Protein AF-A0A1S2LNM5-F1 (afdb_monomer_lite)

pLDDT: mean 90.3, std 11.22, range [49.22, 97.75]

Foldseek 3Di:
DVLVVLLVQLVVVLVVLLVVLQVVCVVVVPPDHSNVSSVVVVVVCCVVVVDPCVSNVSNVVVCVVCVVVVCVVVVVVCVVVVVCCVVCVVVVVCCVVVVVVVVCVVVVVVVVVVVVVVVVVVVVVVVVVD

InterPro domains:
  IPR005538 LrgA/CidA family [PF03788] (20-110)
  IPR005538 LrgA/CidA family [PTHR33931] (3-122)

Structure (mmCIF, N/CA/C/O backbone):
data_AF-A0A1S2LNM5-F1
#
_entry.id   AF-A0A1S2LNM5-F1
#
loop_
_atom_site.group_PDB
_atom_site.id
_atom_site.type_symbol
_atom_site.label_atom_id
_atom_site.label_alt_id
_atom_site.label_comp_id
_atom_site.label_asym_id
_atom_site.label_entity_id
_atom_site.label_seq_id
_atom_site.pdbx_PDB_ins_code
_atom_site.Cartn_x
_atom_site.Cartn_y
_atom_site.Cartn_z
_atom_site.occupancy
_atom_site.B_iso_or_equiv
_atom_site.auth_seq_id
_atom_site.auth_comp_id
_atom_site.auth_asym_id
_atom_site.auth_atom_id
_atom_site.pdbx_PDB_model_num
ATOM 1 N N . MET A 1 1 ? 6.327 -14.831 23.129 1.00 60.75 1 MET A N 1
ATOM 2 C CA . MET A 1 1 ? 5.232 -15.663 22.571 1.00 60.75 1 MET A CA 1
ATOM 3 C C . MET A 1 1 ? 3.897 -14.919 22.483 1.00 60.75 1 MET A C 1
ATOM 5 O O . MET A 1 1 ? 3.379 -14.820 21.383 1.00 60.75 1 MET A O 1
ATOM 9 N N . LYS A 1 2 ? 3.376 -14.312 23.567 1.00 73.56 2 LYS A N 1
ATOM 10 C CA . LYS A 1 2 ? 2.084 -13.580 23.539 1.00 73.56 2 LYS A CA 1
ATOM 11 C C . LYS A 1 2 ? 2.003 -12.455 22.486 1.00 73.56 2 LYS A C 1
ATOM 13 O O . LYS A 1 2 ? 1.006 -12.360 21.787 1.00 73.56 2 LYS A O 1
ATOM 18 N N . LYS A 1 3 ? 3.071 -11.660 22.316 1.00 80.44 3 LYS A N 1
ATOM 19 C CA . LYS A 1 3 ? 3.127 -10.590 21.296 1.00 80.44 3 LYS A CA 1
ATOM 20 C C . LYS A 1 3 ? 3.077 -11.111 19.854 1.00 80.44 3 LYS A C 1
ATOM 22 O O . LYS A 1 3 ? 2.384 -10.531 19.034 1.00 80.44 3 LYS A O 1
ATOM 27 N N . ILE A 1 4 ? 3.753 -12.227 19.566 1.00 88.12 4 ILE A N 1
ATOM 28 C CA . ILE A 1 4 ? 3.715 -12.866 18.239 1.00 88.12 4 ILE A CA 1
ATOM 29 C C . ILE A 1 4 ? 2.286 -13.305 17.896 1.00 88.12 4 ILE A C 1
ATOM 31 O O . ILE A 1 4 ? 1.828 -13.056 16.788 1.00 88.12 4 ILE A O 1
ATOM 35 N N . GLY A 1 5 ? 1.565 -13.902 18.854 1.00 90.50 5 GLY A N 1
ATOM 36 C CA . GLY A 1 5 ? 0.181 -14.333 18.637 1.00 90.50 5 GLY A CA 1
ATOM 37 C C . GLY A 1 5 ? -0.759 -13.171 18.312 1.00 90.50 5 GLY A C 1
ATOM 38 O O . GLY A 1 5 ? -1.606 -13.295 17.434 1.00 90.50 5 GLY A O 1
ATOM 39 N N . ILE A 1 6 ? -0.558 -12.019 18.959 1.00 90.56 6 ILE A N 1
ATOM 40 C CA . ILE A 1 6 ? -1.310 -10.798 18.650 1.00 90.56 6 ILE A CA 1
ATOM 41 C C . ILE A 1 6 ? -1.003 -10.340 17.223 1.00 90.56 6 ILE A C 1
ATOM 43 O O . ILE A 1 6 ? -1.933 -10.150 16.455 1.00 90.56 6 ILE A O 1
ATOM 47 N N . ILE A 1 7 ? 0.272 -10.232 16.833 1.00 92.81 7 ILE A N 1
ATOM 48 C CA . ILE A 1 7 ? 0.653 -9.806 15.474 1.00 92.81 7 ILE A CA 1
ATOM 49 C C . ILE A 1 7 ? 0.037 -10.721 14.409 1.00 92.81 7 ILE A C 1
ATOM 51 O O . ILE A 1 7 ? -0.512 -10.223 13.433 1.00 92.81 7 ILE A O 1
ATOM 55 N N . ILE A 1 8 ? 0.061 -12.042 14.608 1.00 94.88 8 ILE A N 1
ATOM 56 C CA . ILE A 1 8 ? -0.562 -12.999 13.679 1.00 94.88 8 ILE A CA 1
ATOM 57 C C . ILE A 1 8 ? -2.070 -12.746 13.558 1.00 94.88 8 ILE A C 1
ATOM 59 O O . ILE A 1 8 ? -2.595 -12.730 12.448 1.00 94.88 8 ILE A O 1
ATOM 63 N N . LEU A 1 9 ? -2.759 -12.495 14.675 1.00 95.06 9 LEU A N 1
ATOM 64 C CA . LEU A 1 9 ? -4.187 -12.170 14.666 1.00 95.06 9 LEU A CA 1
ATOM 65 C C . LEU A 1 9 ? -4.467 -10.863 13.908 1.00 95.06 9 LEU A C 1
ATOM 67 O O . LEU A 1 9 ? -5.393 -10.806 13.105 1.00 95.06 9 LEU A O 1
ATOM 71 N N . GLN A 1 10 ? -3.652 -9.830 14.131 1.00 95.50 10 GLN A N 1
ATOM 72 C CA . GLN A 1 10 ? -3.784 -8.548 13.436 1.00 95.50 10 GLN A CA 1
ATOM 73 C C . GLN A 1 10 ? -3.513 -8.684 11.927 1.00 95.50 10 GLN A C 1
ATOM 75 O O . GLN A 1 10 ? -4.235 -8.104 11.120 1.00 95.50 10 GLN A O 1
ATOM 80 N N . ILE A 1 11 ? -2.523 -9.491 11.525 1.00 95.81 11 ILE A N 1
ATOM 81 C CA . ILE A 1 11 ? -2.278 -9.824 10.111 1.00 95.81 11 ILE A CA 1
ATOM 82 C C . ILE A 1 11 ? -3.487 -10.553 9.520 1.00 95.81 11 ILE A C 1
ATOM 84 O O . ILE A 1 11 ? -3.922 -10.211 8.424 1.00 95.81 11 ILE A O 1
ATOM 88 N N . GLY A 1 12 ? -4.056 -11.517 10.248 1.00 96.38 12 GLY A N 1
ATOM 89 C CA . GLY A 1 12 ? -5.271 -12.219 9.835 1.00 96.38 12 GLY A CA 1
ATOM 90 C C . GLY A 1 12 ? -6.455 -11.272 9.630 1.00 96.38 12 GLY A C 1
ATOM 91 O O . GLY A 1 12 ? -7.172 -11.397 8.643 1.00 96.38 12 GLY A O 1
ATOM 92 N N . LEU A 1 13 ? -6.616 -10.274 10.504 1.00 95.38 13 LEU A N 1
ATOM 93 C CA . LEU A 1 13 ? -7.626 -9.226 10.348 1.00 95.38 13 LEU A CA 1
ATOM 94 C C . LEU A 1 13 ? -7.389 -8.386 9.082 1.00 95.38 13 LEU A C 1
ATOM 96 O O . LEU A 1 13 ? -8.326 -8.154 8.320 1.00 95.38 13 LEU A O 1
ATOM 100 N N . LEU A 1 14 ? -6.150 -7.946 8.839 1.00 95.88 14 LEU A N 1
ATOM 101 C CA . LEU A 1 14 ? -5.799 -7.173 7.641 1.00 95.88 14 LEU A CA 1
ATOM 102 C C . LEU A 1 14 ? -6.022 -7.976 6.354 1.00 95.88 14 LEU A C 1
ATOM 104 O O . LEU A 1 14 ? -6.548 -7.433 5.383 1.00 95.88 14 LEU A O 1
ATOM 108 N N . TRP A 1 15 ? -5.666 -9.263 6.354 1.00 96.31 15 TRP A N 1
ATOM 109 C CA . TRP A 1 15 ? -5.946 -10.164 5.236 1.00 96.31 15 TRP A CA 1
ATOM 110 C C . TRP A 1 15 ? -7.452 -10.296 5.027 1.00 96.31 15 TRP A C 1
ATOM 112 O O . TRP A 1 15 ? -7.931 -10.051 3.927 1.00 96.31 15 TRP A O 1
ATOM 122 N N . PHE A 1 16 ? -8.220 -10.594 6.073 1.00 96.69 16 PHE A N 1
ATOM 123 C CA . PHE A 1 16 ? -9.671 -10.733 5.964 1.00 96.69 16 PHE A CA 1
ATOM 124 C C . PHE A 1 16 ? -10.335 -9.502 5.327 1.00 96.69 16 PHE A C 1
ATOM 126 O O . PHE A 1 16 ? -11.171 -9.640 4.439 1.00 96.69 16 PHE A O 1
ATOM 133 N N . LEU A 1 17 ? -9.925 -8.293 5.722 1.00 96.31 17 LEU A N 1
ATOM 134 C CA . LEU A 1 17 ? -10.430 -7.056 5.119 1.00 96.31 17 LEU A CA 1
ATOM 135 C C . LEU A 1 17 ? -10.004 -6.887 3.655 1.00 96.31 17 LEU A C 1
ATOM 137 O O . LEU A 1 17 ? -10.763 -6.338 2.857 1.00 96.31 17 LEU A O 1
ATOM 141 N N . ASN A 1 18 ? -8.807 -7.353 3.292 1.00 96.81 18 ASN A N 1
ATOM 142 C CA . ASN A 1 18 ? -8.348 -7.364 1.907 1.00 96.81 18 ASN A CA 1
ATOM 143 C C . ASN A 1 18 ? -9.205 -8.299 1.041 1.00 96.81 18 ASN A C 1
ATOM 145 O O . ASN A 1 18 ? -9.706 -7.868 0.005 1.00 96.81 18 ASN A O 1
ATOM 149 N N . GLU A 1 19 ? -9.433 -9.527 1.510 1.00 97.31 19 GLU A N 1
ATOM 150 C CA . GLU A 1 19 ? -10.250 -10.532 0.823 1.00 97.31 19 GLU A CA 1
ATOM 151 C C . GLU A 1 19 ? -11.701 -10.062 0.674 1.00 97.31 19 GLU A C 1
ATOM 153 O O . GLU A 1 19 ? -12.288 -10.153 -0.401 1.00 97.31 19 GLU A O 1
ATOM 158 N N . LEU A 1 20 ? -12.259 -9.461 1.730 1.00 96.69 20 LEU A N 1
ATOM 159 C CA . LEU A 1 20 ? -13.585 -8.852 1.691 1.00 96.69 20 LEU A CA 1
ATOM 160 C C . LEU A 1 20 ? -13.665 -7.738 0.636 1.00 96.69 20 LEU A C 1
ATOM 162 O O . LEU A 1 20 ? -14.665 -7.629 -0.070 1.00 96.69 20 LEU A O 1
ATOM 166 N N . GLY A 1 21 ? -12.611 -6.929 0.498 1.00 96.50 21 GLY A N 1
ATOM 167 C CA . GLY A 1 21 ? -12.508 -5.916 -0.550 1.00 96.50 21 GLY A CA 1
ATOM 168 C C . GLY A 1 21 ? -12.541 -6.518 -1.957 1.00 96.50 21 GLY A C 1
ATOM 169 O O . GLY A 1 21 ? -13.274 -6.020 -2.809 1.00 96.50 21 GLY A O 1
ATOM 170 N N . PHE A 1 22 ? -11.808 -7.608 -2.199 1.00 96.62 22 PHE A N 1
ATOM 171 C CA . PHE A 1 22 ? -11.861 -8.335 -3.472 1.00 96.62 22 PHE A CA 1
ATOM 172 C C . PHE A 1 22 ? -13.245 -8.919 -3.746 1.00 96.62 22 PHE A C 1
ATOM 174 O O . PHE A 1 22 ? -13.809 -8.652 -4.806 1.00 96.62 22 PHE A O 1
ATOM 181 N N . PHE A 1 23 ? -13.822 -9.620 -2.769 1.00 96.62 23 PHE A N 1
ATOM 182 C CA . PHE A 1 23 ? -15.153 -10.210 -2.880 1.00 96.62 23 PHE A CA 1
ATOM 183 C C . PHE A 1 23 ? -16.221 -9.165 -3.226 1.00 96.62 23 PHE A C 1
ATOM 185 O O . PHE A 1 23 ? -17.061 -9.387 -4.094 1.00 96.62 23 PHE A O 1
ATOM 192 N N . LEU A 1 24 ? -16.181 -7.996 -2.582 1.00 96.19 24 LEU A N 1
ATOM 193 C CA . LEU A 1 24 ? -17.131 -6.918 -2.852 1.00 96.19 24 LEU A CA 1
ATOM 194 C C . LEU A 1 24 ? -16.905 -6.271 -4.222 1.00 96.19 24 LEU A C 1
ATOM 196 O O . LEU A 1 24 ? -17.875 -5.984 -4.918 1.00 96.19 24 LEU A O 1
ATOM 200 N N . VAL A 1 25 ? -15.654 -6.049 -4.635 1.00 96.81 25 VAL A N 1
ATOM 201 C CA . VAL A 1 25 ? -15.363 -5.534 -5.983 1.00 96.81 25 VAL A CA 1
ATOM 202 C C . VAL A 1 25 ? -15.884 -6.488 -7.054 1.00 96.81 25 VAL A C 1
ATOM 204 O O . VAL A 1 25 ? -16.492 -6.024 -8.017 1.00 96.81 25 VAL A O 1
ATOM 207 N N . GLU A 1 26 ? -15.687 -7.793 -6.875 1.00 95.00 26 GLU A N 1
ATOM 208 C CA . GLU A 1 26 ? -16.164 -8.817 -7.803 1.00 95.00 26 GLU A CA 1
ATOM 209 C C . GLU A 1 26 ? -17.696 -8.899 -7.811 1.00 95.00 26 GLU A C 1
ATOM 211 O O . GLU A 1 26 ? -18.310 -8.851 -8.874 1.00 95.00 26 GLU A O 1
ATOM 216 N N . ALA A 1 27 ? -18.337 -8.910 -6.638 1.00 95.81 27 ALA A N 1
ATOM 217 C CA . ALA A 1 27 ? -19.794 -8.961 -6.526 1.00 95.81 27 ALA A CA 1
ATOM 218 C C . ALA A 1 27 ? -20.483 -7.732 -7.151 1.00 95.81 27 ALA A C 1
ATOM 220 O O . ALA A 1 27 ? -21.478 -7.865 -7.866 1.00 95.81 27 ALA A O 1
ATOM 221 N N . PHE A 1 28 ? -19.951 -6.530 -6.912 1.00 94.44 28 PHE A N 1
ATOM 222 C CA . PHE A 1 28 ? -20.526 -5.269 -7.396 1.00 94.44 28 PHE A CA 1
ATOM 223 C C . PHE A 1 28 ? -19.942 -4.787 -8.734 1.00 94.44 28 PHE A C 1
ATOM 225 O O . PHE A 1 28 ? -20.356 -3.737 -9.223 1.00 94.44 28 PHE A O 1
ATOM 232 N N . HIS A 1 29 ? -19.015 -5.540 -9.339 1.00 92.12 29 HIS A N 1
ATOM 233 C CA . HIS A 1 29 ? -18.352 -5.211 -10.608 1.00 92.12 29 HIS A CA 1
ATOM 234 C C . HIS A 1 29 ? -17.735 -3.800 -10.621 1.00 92.12 29 HIS A C 1
ATOM 236 O O . HIS A 1 29 ? -17.880 -3.033 -11.576 1.00 92.12 29 HIS A O 1
ATOM 242 N N . LEU A 1 30 ? -17.065 -3.428 -9.529 1.00 92.38 30 LEU A N 1
ATOM 243 C CA . LEU A 1 30 ? -16.523 -2.080 -9.368 1.00 92.38 30 LEU A CA 1
ATOM 244 C C . LEU A 1 30 ? -15.227 -1.894 -10.183 1.00 92.38 30 LEU A C 1
ATOM 246 O O . LEU A 1 30 ? -14.356 -2.761 -10.150 1.00 92.38 30 LEU A O 1
ATOM 250 N N . PRO A 1 31 ? -15.024 -0.741 -10.853 1.00 91.81 31 PRO A N 1
ATOM 251 C CA . PRO A 1 31 ? -13.821 -0.455 -11.640 1.00 91.81 31 PRO A CA 1
ATOM 252 C C . PRO A 1 31 ? -12.648 0.009 -10.756 1.00 91.81 31 PRO A C 1
ATOM 254 O O . PRO A 1 31 ? -11.966 0.986 -11.063 1.00 91.81 31 PRO A O 1
ATOM 257 N N . ILE A 1 32 ? -12.431 -0.659 -9.622 1.00 93.19 32 ILE A N 1
ATOM 258 C CA . ILE A 1 32 ? -11.324 -0.393 -8.699 1.00 93.19 32 ILE A CA 1
ATOM 259 C C . ILE A 1 32 ? -10.693 -1.710 -8.245 1.00 93.19 32 ILE A C 1
ATOM 261 O O . ILE A 1 32 ? -11.390 -2.713 -8.130 1.00 93.19 32 ILE A O 1
ATOM 265 N N . PRO A 1 33 ? -9.390 -1.734 -7.940 1.00 93.38 33 PRO A N 1
ATOM 266 C CA . PRO A 1 33 ? -8.765 -2.918 -7.365 1.00 93.38 33 PRO A CA 1
ATOM 267 C C . PRO A 1 33 ? -9.349 -3.268 -5.982 1.00 93.38 33 PRO A C 1
ATOM 269 O O . PRO A 1 33 ? -9.560 -2.384 -5.148 1.00 93.38 33 PRO A O 1
ATOM 272 N N . GLY A 1 34 ? -9.548 -4.561 -5.705 1.00 94.44 34 GLY A N 1
ATOM 273 C CA . GLY A 1 34 ? -10.106 -5.054 -4.434 1.00 94.44 34 GLY A CA 1
ATOM 274 C C . GLY A 1 34 ? -9.332 -4.607 -3.192 1.00 94.44 34 GLY A C 1
ATOM 275 O O . GLY A 1 34 ? -9.926 -4.237 -2.179 1.00 94.44 34 GLY A O 1
ATOM 276 N N . ASN A 1 35 ? -8.000 -4.534 -3.284 1.00 95.44 35 ASN A N 1
ATOM 277 C CA . ASN A 1 35 ? -7.153 -4.053 -2.190 1.00 95.44 35 ASN A CA 1
ATOM 278 C C . ASN A 1 35 ? -7.424 -2.584 -1.812 1.00 95.44 35 ASN A C 1
ATOM 280 O O . ASN A 1 35 ? -7.332 -2.237 -0.635 1.00 95.44 35 ASN A O 1
ATOM 284 N N . VAL A 1 36 ? -7.785 -1.730 -2.777 1.00 96.00 36 VAL A N 1
ATOM 285 C CA . VAL A 1 36 ? -8.167 -0.335 -2.521 1.00 96.00 36 VAL A CA 1
ATOM 286 C C . VAL A 1 36 ? -9.480 -0.292 -1.751 1.00 96.00 36 VAL A C 1
ATOM 288 O O . VAL A 1 36 ? -9.578 0.437 -0.765 1.00 96.00 36 VAL A O 1
ATOM 291 N N . LEU A 1 37 ? -10.458 -1.120 -2.130 1.00 96.50 37 LEU A N 1
ATOM 292 C CA . LEU A 1 37 ? -11.714 -1.209 -1.390 1.00 96.50 37 LEU A CA 1
ATOM 293 C C . LEU A 1 37 ? -11.491 -1.722 0.041 1.00 96.50 37 LEU A C 1
ATOM 295 O O . LEU A 1 37 ? -12.038 -1.146 0.977 1.00 96.50 37 LEU A O 1
ATOM 299 N N . GLY A 1 38 ? -10.625 -2.721 0.237 1.00 96.38 38 GLY A N 1
ATOM 300 C CA . GLY A 1 38 ? -10.230 -3.193 1.570 1.00 96.38 38 GLY A CA 1
ATOM 301 C C . GLY A 1 38 ? -9.625 -2.086 2.449 1.00 96.38 38 GLY A C 1
ATOM 302 O O . GLY A 1 38 ? -9.968 -1.974 3.627 1.00 96.38 38 GLY A O 1
ATOM 303 N N . MET A 1 39 ? -8.789 -1.210 1.874 1.00 95.94 39 MET A N 1
ATOM 304 C CA . MET A 1 39 ? -8.254 -0.034 2.578 1.00 95.94 39 MET A CA 1
ATOM 305 C C . MET A 1 39 ? -9.353 0.962 2.968 1.00 95.94 39 MET A C 1
ATOM 307 O O . MET A 1 39 ? -9.352 1.460 4.094 1.00 95.94 39 MET A O 1
ATOM 311 N N . VAL A 1 40 ? -10.312 1.225 2.075 1.00 96.38 40 VAL A N 1
ATOM 312 C CA . VAL A 1 40 ? -11.463 2.100 2.363 1.00 96.38 40 VAL A CA 1
ATOM 313 C C . VAL A 1 40 ? -12.336 1.510 3.474 1.00 96.38 40 VAL A C 1
ATOM 315 O O . VAL A 1 40 ? -12.733 2.236 4.383 1.00 96.38 40 VAL A O 1
ATOM 318 N N . ILE A 1 41 ? -12.589 0.198 3.455 1.00 95.81 41 ILE A N 1
ATOM 319 C CA . ILE A 1 41 ? -13.350 -0.494 4.505 1.00 95.81 41 ILE A CA 1
ATOM 320 C C . ILE A 1 41 ? -12.641 -0.355 5.853 1.00 95.81 41 ILE A C 1
ATOM 322 O O . ILE A 1 41 ? -13.265 0.070 6.824 1.00 95.81 41 ILE A O 1
ATOM 326 N N . LEU A 1 42 ? -11.339 -0.655 5.919 1.00 96.31 42 LEU A N 1
ATOM 327 C CA . LEU A 1 42 ? -10.561 -0.485 7.148 1.00 96.31 42 LEU A CA 1
ATOM 328 C C . LEU A 1 42 ? -10.614 0.966 7.645 1.00 96.31 42 LEU A C 1
ATOM 330 O O . LEU A 1 42 ? -10.805 1.200 8.836 1.00 96.31 42 LEU A O 1
ATOM 334 N N . PHE A 1 43 ? -10.492 1.939 6.742 1.00 96.38 43 PHE A N 1
ATOM 335 C CA . PHE A 1 43 ? -10.585 3.356 7.082 1.00 96.38 43 PHE A CA 1
ATOM 336 C C . PHE A 1 43 ? -11.947 3.719 7.694 1.00 96.38 43 PHE A C 1
ATOM 338 O O . PHE A 1 43 ? -11.999 4.366 8.738 1.00 96.38 43 PHE A O 1
ATOM 345 N N . VAL A 1 44 ? -13.054 3.250 7.110 1.00 96.88 44 VAL A N 1
ATOM 346 C CA . VAL A 1 44 ? -14.405 3.457 7.660 1.00 96.88 44 VAL A CA 1
ATOM 347 C C . VAL A 1 44 ? -14.570 2.765 9.020 1.00 96.88 44 VAL A C 1
ATOM 349 O O . VAL A 1 44 ? -15.155 3.342 9.938 1.00 96.88 44 VAL A O 1
ATOM 352 N N . LEU A 1 45 ? -14.022 1.561 9.195 1.00 95.50 45 LEU A N 1
ATOM 353 C CA . LEU A 1 45 ? -14.053 0.836 10.472 1.00 95.50 45 LEU A CA 1
ATOM 354 C C . LEU A 1 45 ? -13.258 1.543 11.580 1.00 95.50 45 LEU A C 1
ATOM 356 O O . LEU A 1 45 ? -13.682 1.535 12.736 1.00 95.50 45 LEU A O 1
ATOM 360 N N . LEU A 1 46 ? -12.137 2.182 11.232 1.00 95.25 46 LEU A N 1
ATOM 361 C CA . LEU A 1 46 ? -11.368 3.025 12.151 1.00 95.25 46 LEU A CA 1
ATOM 362 C C . LEU A 1 46 ? -12.140 4.303 12.508 1.00 95.25 46 LEU A C 1
ATOM 364 O O . LEU A 1 46 ? -12.211 4.668 13.679 1.00 95.25 46 LEU A O 1
ATOM 368 N N . MET A 1 47 ? -12.762 4.955 11.520 1.00 95.38 47 MET A N 1
ATOM 369 C CA . MET A 1 47 ? -13.562 6.172 11.721 1.00 95.38 47 MET A CA 1
ATOM 370 C C . MET A 1 47 ? -14.794 5.934 12.601 1.00 95.38 47 MET A C 1
ATOM 372 O O . MET A 1 47 ? -15.146 6.781 13.417 1.00 95.38 47 MET A O 1
ATOM 376 N N . THR A 1 48 ? -15.447 4.782 12.448 1.00 95.12 48 THR A N 1
ATOM 377 C CA . THR A 1 48 ? -16.614 4.386 13.255 1.00 95.12 48 THR A CA 1
ATOM 378 C C . THR A 1 48 ? -16.236 3.859 14.642 1.00 95.12 48 THR A C 1
ATOM 380 O O . THR A 1 48 ? -17.115 3.659 15.475 1.00 95.12 48 THR A O 1
ATOM 383 N N . GLY A 1 49 ? -14.945 3.634 14.910 1.00 90.12 49 GLY A N 1
ATOM 384 C CA . GLY A 1 49 ? -14.447 3.111 16.183 1.00 90.12 49 GLY A CA 1
ATOM 385 C C . GLY A 1 49 ? -14.712 1.618 16.411 1.00 90.12 49 GLY A C 1
ATOM 386 O O . GLY A 1 49 ? -14.383 1.111 17.482 1.00 90.12 49 GLY A O 1
ATOM 387 N N . VAL A 1 50 ? -15.268 0.905 15.420 1.00 91.69 50 VAL A N 1
ATOM 388 C CA . VAL A 1 50 ? -15.483 -0.554 15.473 1.00 91.69 50 VAL A CA 1
ATOM 389 C C . VAL A 1 50 ? -14.146 -1.284 15.575 1.00 91.69 50 VAL A C 1
ATOM 391 O O . VAL A 1 50 ? -14.006 -2.241 16.334 1.00 91.69 50 VAL A O 1
ATOM 394 N N . VAL A 1 51 ? -13.147 -0.804 14.832 1.00 89.56 51 VAL A N 1
ATOM 395 C CA . VAL A 1 51 ? -11.765 -1.275 14.921 1.00 89.56 51 VAL A CA 1
ATOM 396 C C . VAL A 1 51 ? -10.942 -0.188 15.598 1.00 89.56 51 VAL A C 1
ATOM 398 O O . VAL A 1 51 ? -10.907 0.952 15.145 1.00 89.56 51 VAL A O 1
ATOM 401 N N . SER A 1 52 ? -10.257 -0.527 16.690 1.00 90.56 52 SER A N 1
ATOM 402 C CA . SER A 1 52 ? -9.305 0.391 17.320 1.00 90.56 52 SER A CA 1
ATOM 403 C C . SER A 1 52 ? -7.968 0.345 16.585 1.00 90.56 52 SER A C 1
ATOM 405 O O . SER A 1 52 ? -7.509 -0.732 16.215 1.00 90.56 52 SER A O 1
ATOM 407 N N . LEU A 1 53 ? -7.286 1.486 16.452 1.00 90.75 53 LEU A N 1
ATOM 408 C CA . LEU A 1 53 ? -5.956 1.566 15.831 1.00 90.75 53 LEU A CA 1
ATOM 409 C C . LEU A 1 53 ? -4.968 0.534 16.411 1.00 90.75 53 LEU A C 1
ATOM 411 O O . LEU A 1 53 ? -4.247 -0.130 15.668 1.00 90.75 53 LEU A O 1
ATOM 415 N N . LYS A 1 54 ? -5.032 0.297 17.727 1.00 90.06 54 LYS A N 1
ATOM 416 C CA . LYS A 1 54 ? -4.192 -0.684 18.438 1.00 90.06 54 LYS A CA 1
ATOM 417 C C . LYS A 1 54 ? -4.331 -2.122 17.913 1.00 90.06 54 LYS A C 1
ATOM 419 O O . LYS A 1 54 ? -3.458 -2.948 18.166 1.00 90.06 54 LYS A O 1
ATOM 424 N N . TRP A 1 55 ? -5.433 -2.442 17.228 1.00 91.31 55 TRP A N 1
ATOM 425 C CA . TRP A 1 55 ? -5.722 -3.772 16.680 1.00 91.31 55 TRP A CA 1
ATOM 426 C C . TRP A 1 55 ? -5.047 -4.032 15.336 1.00 91.31 55 TRP A C 1
ATOM 428 O O . TRP A 1 55 ? -5.083 -5.160 14.864 1.00 91.31 55 TRP A O 1
ATOM 438 N N . VAL A 1 56 ? -4.452 -3.022 14.710 1.00 93.75 56 VAL A N 1
ATOM 439 C CA . VAL A 1 56 ? -3.769 -3.176 13.416 1.00 93.75 56 VAL A CA 1
ATOM 440 C C . VAL A 1 56 ? -2.351 -2.616 13.428 1.00 93.75 56 VAL A C 1
ATOM 442 O O . VAL A 1 56 ?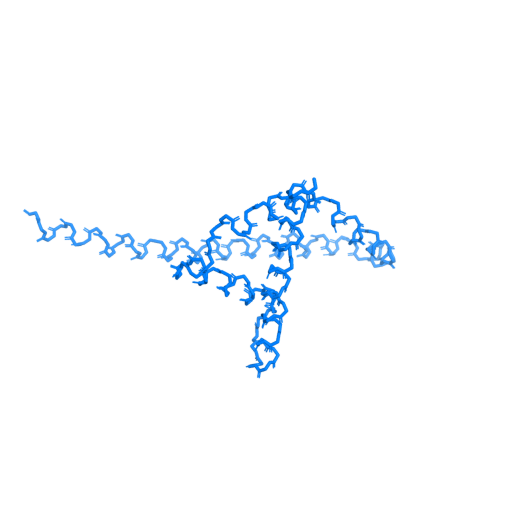 -1.529 -3.044 12.624 1.00 93.75 56 VAL A O 1
ATOM 445 N N . GLU A 1 57 ? -2.054 -1.705 14.358 1.00 93.81 57 GLU A N 1
ATOM 446 C CA . GLU A 1 57 ? -0.810 -0.936 14.425 1.00 93.81 57 GLU A CA 1
ATOM 447 C C . GLU A 1 57 ? 0.460 -1.792 14.531 1.00 93.81 57 GLU A C 1
ATOM 449 O O . GLU A 1 57 ? 1.449 -1.505 13.855 1.00 93.81 57 GLU A O 1
ATOM 454 N N . GLU A 1 58 ? 0.455 -2.851 15.343 1.00 93.38 58 GLU A N 1
ATOM 455 C CA . GLU A 1 58 ? 1.641 -3.696 15.549 1.00 93.38 58 GLU A CA 1
ATOM 456 C C . GLU A 1 58 ? 1.951 -4.516 14.289 1.00 93.38 58 GLU A C 1
ATOM 458 O O . GLU A 1 58 ? 3.098 -4.561 13.837 1.00 93.38 58 GLU A O 1
ATOM 463 N N . ALA A 1 59 ? 0.929 -5.117 13.670 1.00 93.62 59 ALA A N 1
ATOM 464 C CA . ALA A 1 59 ? 1.093 -5.839 12.412 1.00 93.62 59 ALA A CA 1
ATOM 465 C C . ALA A 1 59 ? 1.469 -4.915 11.257 1.00 93.62 59 ALA A C 1
ATOM 467 O O . ALA A 1 59 ? 2.422 -5.214 10.540 1.00 93.62 59 ALA A O 1
ATOM 468 N N . SER A 1 60 ? 0.773 -3.788 11.081 1.00 94.00 60 SER A N 1
ATOM 469 C CA . SER A 1 60 ? 1.083 -2.850 10.001 1.00 94.00 60 SER A CA 1
ATOM 470 C C . SER A 1 60 ? 2.505 -2.311 10.138 1.00 94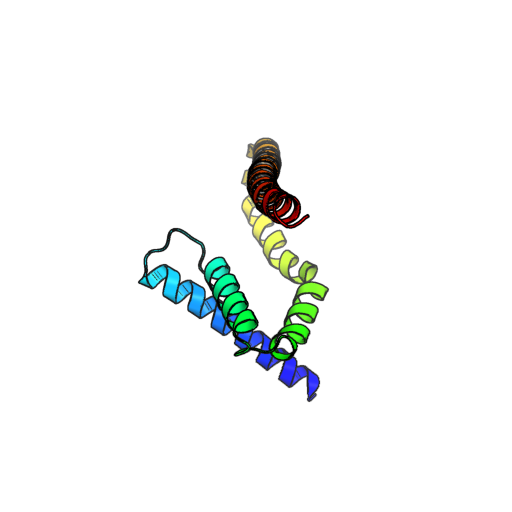.00 60 SER A C 1
ATOM 472 O O . SER A 1 60 ? 3.250 -2.308 9.161 1.00 94.00 60 SER A O 1
ATOM 474 N N . SER A 1 61 ? 2.926 -1.939 11.351 1.00 94.69 61 SER A N 1
ATOM 475 C CA . SER A 1 61 ? 4.289 -1.460 11.610 1.00 94.69 61 SER A CA 1
ATOM 476 C C . SER A 1 61 ? 5.331 -2.544 11.353 1.00 94.69 61 SER A C 1
ATOM 478 O O . SER A 1 61 ? 6.377 -2.269 10.764 1.00 94.69 61 SER A O 1
ATOM 480 N N . PHE A 1 62 ? 5.048 -3.791 11.740 1.00 94.06 62 PHE A N 1
ATOM 481 C CA . PHE A 1 62 ? 5.925 -4.924 11.456 1.00 94.06 62 PHE A CA 1
ATOM 482 C C . PHE A 1 62 ? 6.071 -5.180 9.948 1.00 94.06 62 PHE A C 1
ATOM 484 O O . PHE A 1 62 ? 7.201 -5.328 9.474 1.00 94.06 62 PHE A O 1
ATOM 491 N N . LEU A 1 63 ? 4.964 -5.190 9.195 1.00 94.19 63 LEU A N 1
ATOM 492 C CA . LEU A 1 63 ? 4.966 -5.390 7.741 1.00 94.19 63 LEU A CA 1
ATOM 493 C C . LEU A 1 63 ? 5.706 -4.255 7.029 1.00 94.19 63 LEU A C 1
ATOM 495 O O . LEU A 1 63 ? 6.573 -4.524 6.203 1.00 94.19 63 LEU A O 1
ATOM 499 N N . ILE A 1 64 ? 5.416 -3.000 7.386 1.00 95.44 64 ILE A N 1
ATOM 500 C CA . ILE A 1 64 ? 6.059 -1.817 6.798 1.00 95.44 64 ILE A CA 1
ATOM 501 C C . ILE A 1 64 ? 7.563 -1.820 7.087 1.00 95.44 64 ILE A C 1
ATOM 503 O O . ILE A 1 64 ? 8.364 -1.574 6.187 1.00 95.44 64 ILE A O 1
ATOM 507 N N . LYS A 1 65 ? 7.975 -2.167 8.313 1.00 95.69 65 LYS A N 1
ATOM 508 C CA . LYS A 1 65 ? 9.397 -2.271 8.680 1.00 95.69 65 LYS A CA 1
ATOM 509 C C . LYS A 1 65 ? 10.156 -3.275 7.809 1.00 95.69 65 LYS A C 1
ATOM 511 O O . LYS A 1 65 ? 11.335 -3.068 7.534 1.00 95.69 65 LYS A O 1
ATOM 516 N N . HIS A 1 66 ? 9.492 -4.343 7.373 1.00 94.94 66 HIS A N 1
ATOM 517 C CA . HIS A 1 66 ? 10.077 -5.377 6.519 1.00 94.94 66 HIS A CA 1
ATOM 518 C C . HIS A 1 66 ? 9.588 -5.282 5.068 1.00 94.94 66 HIS A C 1
ATOM 520 O O . HIS A 1 66 ? 9.736 -6.242 4.318 1.00 94.94 66 HIS A O 1
ATOM 526 N N . LEU A 1 67 ? 9.053 -4.132 4.634 1.00 95.75 67 LEU A N 1
ATOM 527 C CA . LEU A 1 67 ? 8.475 -3.968 3.296 1.00 95.75 67 LEU A CA 1
ATOM 528 C C . LEU A 1 67 ? 9.470 -4.345 2.188 1.00 95.75 67 LEU A C 1
ATOM 530 O O . LEU A 1 67 ? 9.112 -5.020 1.227 1.00 95.75 67 LEU A O 1
ATOM 534 N N . ALA A 1 68 ? 10.743 -3.980 2.375 1.00 95.62 68 ALA A N 1
ATOM 535 C CA . ALA A 1 68 ? 11.836 -4.311 1.464 1.00 95.62 68 ALA A CA 1
ATOM 536 C C . ALA A 1 68 ? 11.965 -5.819 1.187 1.00 95.62 68 ALA A C 1
ATOM 538 O O . ALA A 1 68 ? 12.241 -6.213 0.057 1.00 95.62 68 ALA A O 1
ATOM 539 N N . PHE A 1 69 ? 11.713 -6.665 2.190 1.00 95.88 69 PHE A N 1
ATOM 540 C CA . PHE A 1 69 ? 11.752 -8.118 2.034 1.00 95.88 69 PHE A CA 1
ATOM 541 C C . PHE A 1 69 ? 10.670 -8.614 1.064 1.00 95.88 69 PHE A C 1
ATOM 543 O O . PHE A 1 69 ? 10.941 -9.476 0.233 1.00 95.88 69 PHE A O 1
ATOM 550 N N . PHE A 1 70 ? 9.474 -8.019 1.093 1.00 92.88 70 PHE A N 1
ATOM 551 C CA . PHE A 1 70 ? 8.380 -8.373 0.181 1.00 92.88 70 PHE A CA 1
ATOM 552 C C . PHE A 1 70 ? 8.622 -7.924 -1.268 1.00 92.88 70 PHE A C 1
ATOM 554 O O . PHE A 1 70 ? 7.989 -8.453 -2.180 1.00 92.88 70 PHE A O 1
ATOM 561 N N . PHE A 1 71 ? 9.563 -7.006 -1.514 1.00 95.38 71 PHE A N 1
ATOM 562 C CA . PHE A 1 71 ? 9.985 -6.668 -2.875 1.00 95.38 71 PHE A CA 1
ATOM 563 C C . PHE A 1 71 ? 10.924 -7.709 -3.490 1.00 95.38 71 PHE A C 1
ATOM 565 O O . PHE A 1 71 ? 11.013 -7.770 -4.715 1.00 95.38 71 PHE A O 1
ATOM 572 N N . ILE A 1 72 ? 11.585 -8.557 -2.690 1.00 96.31 72 ILE A N 1
ATOM 573 C CA . ILE A 1 72 ? 12.523 -9.565 -3.210 1.00 96.31 72 ILE A CA 1
ATOM 574 C C . ILE A 1 72 ? 11.812 -10.554 -4.153 1.00 96.31 72 ILE A C 1
ATOM 576 O O . ILE A 1 72 ? 12.274 -10.692 -5.286 1.00 96.31 72 ILE A O 1
ATOM 580 N N . PRO A 1 73 ? 10.679 -11.194 -3.783 1.00 94.94 73 PRO A N 1
ATOM 581 C CA . PRO A 1 73 ? 9.957 -12.079 -4.701 1.00 94.94 73 PRO A CA 1
ATOM 582 C C . PRO A 1 73 ? 9.510 -11.382 -5.989 1.00 94.94 73 PRO A C 1
ATOM 584 O O . PRO A 1 73 ? 9.591 -11.967 -7.065 1.00 94.94 73 PRO A O 1
ATOM 587 N N . ILE A 1 74 ? 9.081 -10.120 -5.888 1.00 94.06 74 ILE A N 1
ATOM 588 C CA . ILE A 1 74 ? 8.648 -9.318 -7.040 1.00 94.06 74 ILE A CA 1
ATOM 589 C C . ILE A 1 74 ? 9.836 -9.064 -7.980 1.00 94.06 74 ILE A C 1
ATOM 591 O O . ILE A 1 74 ? 9.726 -9.277 -9.185 1.00 94.06 74 ILE A O 1
ATOM 595 N N . ALA A 1 75 ? 10.987 -8.666 -7.434 1.00 94.19 75 ALA A N 1
ATOM 596 C CA . ALA A 1 75 ? 12.203 -8.409 -8.201 1.00 94.19 75 ALA A CA 1
ATOM 597 C C . ALA A 1 75 ? 12.746 -9.678 -8.875 1.00 94.19 75 ALA A C 1
ATOM 599 O O . ALA A 1 75 ? 13.099 -9.643 -10.052 1.00 94.19 75 ALA A O 1
ATOM 600 N N . VAL A 1 76 ? 12.763 -10.807 -8.159 1.00 95.12 76 VAL A N 1
ATOM 601 C CA . VAL A 1 76 ? 13.172 -12.102 -8.723 1.00 95.12 76 VAL A CA 1
ATOM 602 C C . VAL A 1 76 ? 12.198 -12.544 -9.817 1.00 95.12 76 VAL A C 1
ATOM 604 O O . VAL A 1 76 ? 12.637 -12.967 -10.882 1.00 95.12 76 VAL A O 1
ATOM 607 N N . GLY A 1 77 ? 10.888 -12.372 -9.617 1.00 94.38 77 GLY A N 1
ATOM 608 C CA . GLY A 1 77 ? 9.885 -12.640 -10.651 1.00 94.38 77 GLY A CA 1
ATOM 609 C C . GLY A 1 77 ? 10.095 -11.801 -11.915 1.00 94.38 77 GLY A C 1
ATOM 610 O O . GLY A 1 77 ? 9.906 -12.295 -13.025 1.00 94.38 77 GLY A O 1
ATOM 611 N N . LEU A 1 78 ? 10.568 -10.560 -11.767 1.00 93.62 78 LEU A N 1
ATOM 612 C CA . LEU A 1 78 ? 10.924 -9.690 -12.890 1.00 93.62 78 LEU A CA 1
ATOM 613 C C . LEU A 1 78 ? 12.099 -10.226 -13.726 1.00 93.62 78 LEU A C 1
ATOM 615 O O . LEU A 1 78 ? 12.160 -9.942 -14.923 1.00 93.62 78 LEU A O 1
ATOM 619 N N . MET A 1 79 ? 13.001 -11.029 -13.147 1.00 92.94 79 MET A N 1
ATOM 620 C CA . MET A 1 79 ? 14.137 -11.609 -13.879 1.00 92.94 79 MET A CA 1
ATOM 621 C C . MET A 1 79 ? 13.683 -12.551 -15.002 1.00 92.94 79 MET A C 1
ATOM 623 O O . MET A 1 79 ? 14.358 -12.642 -16.029 1.00 92.94 79 MET A O 1
ATOM 627 N N . ASN A 1 80 ? 12.504 -13.171 -14.875 1.00 94.00 80 ASN A N 1
ATOM 628 C CA . ASN A 1 80 ? 11.916 -13.995 -15.939 1.00 94.00 80 ASN A CA 1
ATOM 629 C C . ASN A 1 80 ? 11.567 -13.184 -17.199 1.00 94.00 80 ASN A C 1
ATOM 631 O O . ASN A 1 80 ? 11.409 -13.753 -18.276 1.00 94.00 80 ASN A O 1
ATOM 635 N N . PHE A 1 81 ? 11.482 -11.858 -17.089 1.00 92.25 81 PHE A N 1
ATOM 636 C CA . PHE A 1 81 ? 11.173 -10.957 -18.195 1.00 92.25 81 PHE A CA 1
ATOM 637 C C . PHE A 1 81 ? 12.425 -10.308 -18.805 1.00 92.25 81 PHE A C 1
ATOM 639 O O . PHE A 1 81 ? 12.313 -9.313 -19.519 1.00 92.25 81 PHE A O 1
ATOM 646 N N . GLY A 1 82 ? 13.624 -10.863 -18.576 1.00 89.19 82 GLY A N 1
ATOM 647 C CA . GLY A 1 82 ? 14.895 -10.293 -19.049 1.00 89.19 82 GLY A CA 1
ATOM 648 C C . GLY A 1 82 ? 14.921 -9.941 -20.544 1.00 89.19 82 GLY A C 1
ATOM 649 O O . GLY A 1 82 ? 15.419 -8.881 -20.917 1.00 89.19 82 GLY A O 1
ATOM 650 N N . ALA A 1 83 ? 14.303 -10.761 -21.401 1.00 91.06 83 ALA A N 1
ATOM 651 C CA . ALA A 1 83 ? 14.209 -10.479 -22.837 1.00 91.06 83 ALA A CA 1
ATOM 652 C C . ALA A 1 83 ? 13.429 -9.184 -23.148 1.00 91.06 83 ALA A C 1
ATOM 654 O O . ALA A 1 83 ? 13.828 -8.429 -24.036 1.00 91.06 83 ALA A O 1
ATOM 655 N N . LEU A 1 84 ? 12.360 -8.890 -22.393 1.00 92.38 84 LEU A N 1
ATOM 656 C CA . LEU A 1 84 ? 11.590 -7.649 -22.540 1.00 92.38 84 LEU A CA 1
ATOM 657 C C . LEU A 1 84 ? 12.420 -6.427 -22.145 1.00 92.38 84 LEU A C 1
ATOM 659 O O . LEU A 1 84 ? 12.341 -5.399 -22.814 1.00 92.38 84 LEU A O 1
ATOM 663 N N . PHE A 1 85 ? 13.246 -6.539 -21.103 1.00 90.19 85 PHE A N 1
ATOM 664 C CA . PHE A 1 85 ? 14.140 -5.457 -20.688 1.00 90.19 85 PHE A CA 1
ATOM 665 C C . PHE A 1 85 ? 15.243 -5.182 -21.714 1.00 90.19 85 PHE A C 1
ATOM 667 O O . PHE A 1 85 ? 15.572 -4.024 -21.945 1.00 90.19 85 PHE A O 1
ATOM 674 N N . ILE A 1 86 ? 15.789 -6.213 -22.365 1.00 92.31 86 ILE A N 1
ATOM 675 C CA . ILE A 1 86 ? 16.821 -6.025 -23.397 1.00 92.31 86 ILE A CA 1
ATOM 676 C C . ILE A 1 86 ? 16.230 -5.339 -24.632 1.00 92.31 86 ILE A C 1
ATOM 678 O O . ILE A 1 86 ? 16.832 -4.415 -25.168 1.00 92.31 86 ILE A O 1
ATOM 682 N N . GLN A 1 87 ? 15.048 -5.773 -25.076 1.00 92.88 87 GLN A N 1
ATOM 683 C CA . GLN A 1 87 ? 14.435 -5.240 -26.294 1.00 92.88 87 GLN A CA 1
ATOM 684 C C . GLN A 1 87 ? 13.799 -3.860 -26.082 1.00 92.88 87 GLN A C 1
ATOM 686 O O . GLN A 1 87 ? 13.927 -2.990 -26.935 1.00 92.88 87 GLN A O 1
ATOM 691 N N . ASN A 1 88 ? 13.131 -3.648 -24.942 1.00 94.19 88 ASN A N 1
ATOM 692 C CA . ASN A 1 88 ? 12.270 -2.486 -24.702 1.00 94.19 88 ASN A CA 1
ATOM 693 C C . ASN A 1 88 ? 12.588 -1.737 -23.395 1.00 94.19 88 ASN A C 1
ATOM 695 O O . ASN A 1 88 ? 11.785 -0.920 -22.947 1.00 94.19 88 ASN A O 1
ATOM 699 N N . GLY A 1 89 ? 13.740 -1.980 -22.762 1.00 91.56 89 GLY A N 1
ATOM 700 C CA . GLY A 1 89 ? 14.067 -1.428 -21.440 1.00 91.56 89 GLY A CA 1
ATOM 701 C C . GLY A 1 89 ? 14.009 0.096 -21.371 1.00 91.56 89 GLY A C 1
ATOM 702 O O . GLY A 1 89 ? 13.435 0.644 -20.434 1.00 91.56 89 GLY A O 1
ATOM 703 N N . ILE A 1 90 ? 14.523 0.788 -22.392 1.00 94.31 90 ILE A N 1
ATOM 704 C CA . ILE A 1 90 ? 14.467 2.258 -22.465 1.00 94.31 90 ILE A CA 1
ATOM 705 C C . ILE A 1 90 ? 13.012 2.739 -22.521 1.00 94.31 90 ILE A C 1
ATOM 707 O O . ILE A 1 90 ? 12.635 3.657 -21.796 1.00 94.31 90 ILE A O 1
ATOM 711 N N . PHE A 1 91 ? 12.179 2.089 -23.338 1.00 95.75 91 PHE A N 1
ATOM 712 C CA . PHE A 1 91 ? 10.763 2.428 -23.446 1.00 95.75 91 PHE A CA 1
ATOM 713 C C . PHE A 1 91 ? 10.025 2.190 -22.121 1.00 95.75 91 PHE A C 1
ATOM 715 O O . PHE A 1 91 ? 9.273 3.055 -21.679 1.00 95.75 91 PHE A O 1
ATOM 722 N N . LEU A 1 92 ? 10.300 1.073 -21.436 1.00 95.00 92 LEU A N 1
ATOM 723 C CA . LEU A 1 92 ? 9.743 0.784 -20.111 1.00 95.00 92 LEU A CA 1
ATOM 724 C C . LEU A 1 92 ? 10.108 1.866 -19.091 1.00 95.00 92 LEU A C 1
ATOM 726 O O . LEU A 1 92 ? 9.228 2.347 -18.383 1.00 95.00 92 LEU A O 1
ATOM 730 N N . VAL A 1 93 ? 11.373 2.291 -19.036 1.00 94.88 93 VAL A N 1
ATOM 731 C CA . VAL A 1 93 ? 11.819 3.353 -18.117 1.00 94.88 93 VAL A CA 1
ATOM 732 C C . VAL A 1 93 ? 11.071 4.659 -18.382 1.00 94.88 93 VAL A C 1
ATOM 734 O O . VAL A 1 93 ? 10.557 5.271 -17.445 1.00 94.88 93 VAL A O 1
ATOM 737 N N . VAL A 1 94 ? 10.957 5.064 -19.650 1.00 96.75 94 VAL A N 1
ATOM 738 C CA . VAL A 1 94 ? 10.244 6.291 -20.038 1.00 96.75 94 VAL A CA 1
ATOM 739 C C . VAL A 1 94 ? 8.766 6.213 -19.657 1.00 96.75 94 VAL A C 1
ATOM 741 O O . VAL A 1 94 ? 8.238 7.161 -19.079 1.00 96.75 94 VAL A O 1
ATOM 744 N N . VAL A 1 95 ? 8.102 5.087 -19.924 1.00 96.31 95 VAL A N 1
ATOM 745 C CA . VAL A 1 95 ? 6.682 4.900 -19.593 1.00 96.31 95 VAL A CA 1
ATOM 746 C C . VAL A 1 95 ? 6.461 4.878 -18.081 1.00 96.31 95 VAL A C 1
ATOM 748 O O . VAL A 1 95 ? 5.530 5.522 -17.599 1.00 96.31 95 VAL A O 1
ATOM 751 N N . ILE A 1 96 ? 7.315 4.200 -17.311 1.00 95.88 96 ILE A N 1
ATOM 752 C CA . ILE A 1 96 ? 7.194 4.129 -15.847 1.00 95.88 96 ILE A CA 1
ATOM 753 C C . ILE A 1 96 ? 7.374 5.517 -15.229 1.00 95.88 96 ILE A C 1
ATOM 755 O O . ILE A 1 96 ? 6.506 5.973 -14.487 1.00 95.88 96 ILE A O 1
ATOM 759 N N . ILE A 1 97 ? 8.462 6.216 -15.563 1.00 97.56 97 ILE A N 1
ATOM 760 C CA . ILE A 1 97 ? 8.728 7.554 -15.017 1.00 97.56 97 ILE A CA 1
ATOM 761 C C . ILE A 1 97 ? 7.658 8.541 -15.486 1.00 97.56 97 ILE A C 1
ATOM 763 O O . ILE A 1 97 ? 7.127 9.297 -14.675 1.00 97.56 97 ILE A O 1
ATOM 767 N N . GLY A 1 98 ? 7.305 8.512 -16.773 1.00 97.75 98 GLY A N 1
ATOM 768 C CA . GLY A 1 98 ? 6.296 9.392 -17.351 1.00 97.75 98 GLY A CA 1
ATOM 769 C C . GLY A 1 98 ? 4.922 9.208 -16.709 1.00 97.75 98 GLY A C 1
ATOM 770 O O . GLY A 1 98 ? 4.307 10.184 -16.287 1.00 97.75 98 GLY A O 1
ATOM 771 N N . SER A 1 99 ? 4.454 7.965 -16.571 1.00 96.94 99 SER A N 1
ATOM 772 C CA . SER A 1 99 ? 3.155 7.664 -15.954 1.00 96.94 99 SER A CA 1
ATOM 773 C C . SER A 1 99 ? 3.123 7.989 -14.460 1.00 96.94 99 SER A C 1
ATOM 775 O O . SER A 1 99 ? 2.142 8.566 -13.994 1.00 96.94 99 SER A O 1
ATOM 777 N N . ALA A 1 100 ? 4.200 7.707 -13.719 1.00 97.06 100 ALA A N 1
ATOM 778 C CA . ALA A 1 100 ? 4.304 8.070 -12.309 1.00 97.06 100 ALA A CA 1
ATOM 779 C C . ALA A 1 100 ? 4.293 9.594 -12.119 1.00 97.06 100 ALA A C 1
ATOM 781 O O . ALA A 1 100 ? 3.514 10.109 -11.317 1.00 97.06 100 ALA A O 1
ATOM 782 N N . ALA A 1 101 ? 5.104 10.327 -12.889 1.00 97.25 101 ALA A N 1
ATOM 783 C CA . ALA A 1 101 ? 5.166 11.784 -12.820 1.00 97.25 101 ALA A CA 1
ATOM 784 C C . ALA A 1 101 ? 3.820 12.427 -13.179 1.00 97.25 101 ALA A C 1
ATOM 786 O O . ALA A 1 101 ? 3.344 13.299 -12.453 1.00 97.25 101 ALA A O 1
ATOM 787 N N . LEU A 1 102 ? 3.175 11.964 -14.255 1.00 97.69 102 LEU A N 1
ATOM 788 C CA . LEU A 1 102 ? 1.850 12.439 -14.657 1.00 97.69 102 LEU A CA 1
ATOM 789 C C . LEU A 1 102 ? 0.787 12.121 -13.602 1.00 97.69 102 LEU A C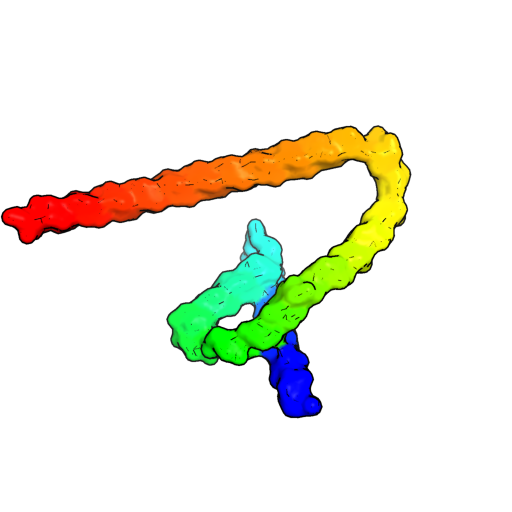 1
ATOM 791 O O . LEU A 1 102 ? 0.003 12.999 -13.249 1.00 97.69 102 LEU A O 1
ATOM 795 N N . GLY A 1 103 ? 0.778 10.901 -13.061 1.00 96.25 103 GLY A N 1
ATOM 796 C CA . GLY A 1 103 ? -0.162 10.494 -12.017 1.00 96.25 103 GLY A CA 1
ATOM 797 C C . GLY A 1 103 ? -0.031 11.346 -10.754 1.00 96.25 103 GLY A C 1
ATOM 798 O O . GLY A 1 103 ? -1.037 11.836 -10.234 1.00 96.25 103 GLY A O 1
ATOM 799 N N . ILE A 1 104 ? 1.203 11.594 -10.302 1.00 96.81 104 ILE A N 1
ATOM 800 C CA . ILE A 1 104 ? 1.492 12.472 -9.159 1.00 96.81 104 ILE A CA 1
ATOM 801 C C . ILE A 1 104 ? 1.066 13.910 -9.466 1.00 96.81 104 ILE A C 1
ATOM 803 O O . ILE A 1 104 ? 0.401 14.533 -8.640 1.00 96.81 104 ILE A O 1
ATOM 807 N N . TYR A 1 105 ? 1.398 14.431 -10.650 1.00 97.44 105 TYR A N 1
ATOM 808 C CA . TYR A 1 105 ? 1.059 15.798 -11.046 1.00 97.44 105 TYR A CA 1
ATOM 809 C C . TYR A 1 105 ? -0.456 16.033 -11.076 1.00 97.44 105 TYR A C 1
ATOM 811 O O . TYR A 1 105 ? -0.949 16.984 -10.467 1.00 97.44 105 TYR A O 1
ATOM 819 N N . ILE A 1 106 ? -1.207 15.148 -11.738 1.00 97.25 106 ILE A N 1
ATOM 820 C CA . ILE A 1 106 ? -2.666 15.255 -11.855 1.00 97.25 106 ILE A CA 1
ATOM 821 C C . ILE A 1 106 ? -3.315 15.111 -10.477 1.00 97.25 106 ILE A C 1
ATOM 823 O O . ILE A 1 106 ? -4.110 15.966 -10.089 1.00 97.25 106 ILE A O 1
ATOM 827 N N . THR A 1 107 ? -2.943 14.082 -9.708 1.00 95.00 107 THR A N 1
ATOM 828 C CA . THR A 1 107 ? -3.495 13.861 -8.360 1.00 95.00 107 THR A CA 1
ATOM 829 C C . THR A 1 107 ? -3.188 15.039 -7.436 1.00 95.00 107 THR A C 1
ATOM 831 O O . THR A 1 107 ? -4.067 15.502 -6.711 1.00 95.00 107 THR A O 1
ATOM 834 N N . GLY A 1 108 ? -1.968 15.579 -7.505 1.00 95.56 108 GLY A N 1
ATOM 835 C CA . GLY A 1 108 ? -1.551 16.756 -6.747 1.00 95.56 108 GLY A CA 1
ATOM 836 C C . GLY A 1 108 ? -2.374 17.994 -7.098 1.00 95.56 108 GLY A C 1
ATOM 837 O O . GLY A 1 108 ? -2.912 18.640 -6.202 1.00 95.56 108 GLY A O 1
ATOM 838 N N . LYS A 1 109 ? -2.554 18.289 -8.393 1.00 95.81 109 LYS A N 1
ATOM 839 C CA . LYS A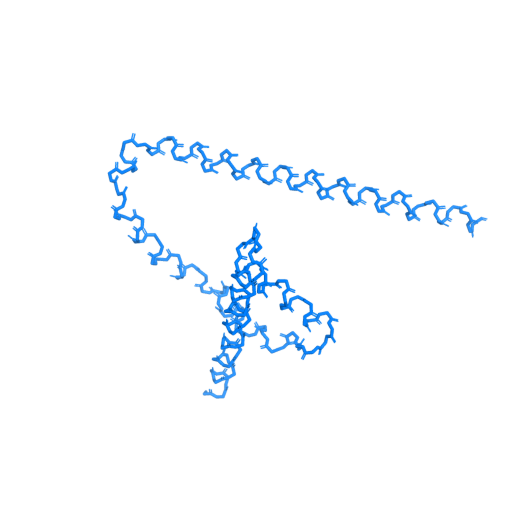 1 109 ? -3.377 19.421 -8.852 1.00 95.81 109 LYS A CA 1
ATOM 840 C C . LYS A 1 109 ? -4.838 19.278 -8.433 1.00 95.81 109 LYS A C 1
ATOM 842 O O . LYS A 1 109 ? -5.423 20.252 -7.970 1.00 95.81 109 LYS A O 1
ATOM 847 N N . VAL A 1 110 ? -5.417 18.084 -8.562 1.00 95.44 110 VAL A N 1
ATOM 848 C CA . VAL A 1 110 ? -6.799 17.815 -8.131 1.00 95.44 110 VAL A CA 1
ATOM 849 C C . VAL A 1 110 ? -6.944 18.015 -6.621 1.00 95.44 110 VAL A C 1
ATOM 851 O O . VAL A 1 110 ? -7.875 18.689 -6.184 1.00 95.44 110 VAL A O 1
ATOM 854 N N . SER A 1 111 ? -6.005 17.487 -5.832 1.00 94.06 111 SER A N 1
ATOM 855 C CA . SER A 1 111 ? -5.984 17.658 -4.376 1.00 94.06 111 SER A CA 1
ATOM 856 C C . SER A 1 111 ? -5.876 19.134 -3.976 1.00 94.06 111 SER A C 1
ATOM 858 O O . SER A 1 111 ? -6.646 19.605 -3.140 1.00 94.06 111 SER A O 1
ATOM 860 N N . GLN A 1 112 ? -4.989 19.891 -4.631 1.00 93.00 112 GLN A N 1
ATOM 861 C CA . GLN A 1 112 ? -4.793 21.316 -4.365 1.00 93.00 112 GLN A CA 1
ATOM 862 C C . GLN A 1 112 ? -6.051 22.139 -4.676 1.00 93.00 112 GLN A C 1
ATOM 864 O O . GLN A 1 112 ? -6.484 22.926 -3.841 1.00 93.00 112 GLN A O 1
ATOM 869 N N . VAL A 1 113 ? -6.692 21.911 -5.828 1.00 93.62 113 VAL A N 1
ATOM 870 C CA . VAL A 1 113 ? -7.951 22.594 -6.184 1.00 93.62 113 VAL A CA 1
ATOM 871 C C . VAL A 1 113 ? -9.047 22.304 -5.154 1.00 93.62 113 VAL A C 1
ATOM 873 O O . VAL A 1 113 ? -9.822 23.190 -4.787 1.00 93.62 113 VAL A O 1
ATOM 876 N N . LEU A 1 114 ? -9.121 21.063 -4.667 1.00 90.31 114 LEU A N 1
ATOM 877 C CA . LEU A 1 114 ? -10.111 20.675 -3.667 1.00 90.31 114 LEU A CA 1
ATOM 878 C C . LEU A 1 114 ? -9.826 21.310 -2.294 1.00 90.31 114 LEU A C 1
ATOM 880 O O . LEU A 1 114 ? -10.770 21.661 -1.582 1.00 90.31 114 LEU A O 1
ATOM 884 N N . ALA A 1 115 ? -8.551 21.497 -1.944 1.00 90.56 115 ALA A N 1
ATOM 885 C CA . ALA A 1 115 ? -8.125 22.192 -0.733 1.00 90.56 115 ALA A CA 1
ATOM 886 C C . ALA A 1 115 ? -8.436 23.700 -0.794 1.00 90.56 115 ALA A C 1
ATOM 888 O O . ALA A 1 115 ? -9.102 24.216 0.105 1.00 90.56 115 ALA A O 1
ATOM 889 N N . GLU A 1 116 ? -8.078 24.379 -1.889 1.00 86.31 116 GLU A N 1
ATOM 890 C CA . GLU A 1 116 ? -8.326 25.818 -2.098 1.00 86.31 116 GLU A CA 1
ATOM 891 C C . GLU A 1 116 ? -9.829 26.153 -2.058 1.00 86.31 116 GLU A C 1
ATOM 893 O O . GLU A 1 116 ? -10.253 27.144 -1.456 1.00 86.31 116 GLU A O 1
ATOM 898 N N . LYS A 1 117 ? -10.681 25.277 -2.613 1.00 75.19 117 LYS A N 1
ATOM 899 C CA . LYS A 1 117 ? -12.144 25.433 -2.552 1.00 75.19 117 LYS A CA 1
ATOM 900 C C . LYS A 1 117 ? -12.691 25.355 -1.118 1.00 75.19 117 LYS A C 1
ATOM 902 O O . LYS A 1 117 ? -13.698 25.992 -0.805 1.00 75.19 117 LYS A O 1
ATOM 907 N N . LYS A 1 118 ? -12.044 24.581 -0.243 1.00 68.50 118 LYS A N 1
ATOM 908 C CA . LYS A 1 118 ? -12.433 24.429 1.167 1.00 68.50 118 LYS A CA 1
ATOM 909 C C . LYS A 1 118 ? -11.988 25.628 2.013 1.00 68.50 118 LYS A C 1
ATOM 911 O O . LYS A 1 118 ? -12.705 26.030 2.931 1.00 68.50 118 LYS A O 1
ATOM 916 N N . GLU A 1 119 ? -10.850 26.227 1.675 1.00 65.00 119 GLU A N 1
ATOM 917 C CA . GLU A 1 119 ? -10.326 27.437 2.319 1.00 65.00 119 GLU A CA 1
ATOM 918 C C . GLU A 1 119 ? -11.151 28.683 1.963 1.00 65.00 119 GLU A C 1
ATOM 920 O O . GLU A 1 119 ? -11.520 29.446 2.860 1.00 65.00 119 GLU A O 1
ATOM 925 N N . GLY A 1 120 ? -11.564 28.838 0.699 1.00 59.59 120 GLY A N 1
ATOM 926 C CA . GLY A 1 120 ? -12.446 29.934 0.273 1.00 59.59 120 GLY A CA 1
ATOM 927 C C . GLY A 1 120 ? -13.806 29.945 0.988 1.00 59.59 120 GLY A C 1
ATOM 928 O O . GLY A 1 120 ? -14.278 30.999 1.402 1.00 59.59 120 GLY A O 1
ATOM 929 N N . ALA A 1 121 ? -14.402 28.770 1.223 1.00 59.22 121 ALA A N 1
ATOM 930 C CA . ALA A 1 121 ? -15.669 28.637 1.952 1.00 59.22 121 ALA A CA 1
ATOM 931 C C . ALA A 1 121 ? -15.540 28.838 3.478 1.00 59.22 121 ALA A C 1
ATOM 933 O O . ALA A 1 121 ? -16.532 29.119 4.154 1.00 59.22 121 ALA A O 1
ATOM 934 N N . THR A 1 122 ? -14.332 28.677 4.030 1.00 60.84 122 THR A N 1
ATOM 935 C CA . THR A 1 122 ? -14.054 28.854 5.465 1.00 60.84 122 THR A CA 1
ATOM 936 C C . THR A 1 122 ? -13.774 30.323 5.793 1.00 60.84 122 THR A C 1
ATOM 938 O O . THR A 1 122 ? -14.281 30.823 6.792 1.00 60.84 122 THR A O 1
ATOM 941 N N . ASN A 1 123 ? -13.050 31.035 4.921 1.00 59.56 123 ASN A N 1
ATOM 942 C CA . ASN A 1 123 ? -12.686 32.445 5.107 1.00 59.56 123 ASN A CA 1
ATOM 943 C C . ASN A 1 123 ? -13.877 33.421 4.980 1.00 59.56 123 ASN A C 1
ATOM 945 O O . ASN A 1 123 ? -13.882 34.483 5.598 1.00 59.56 123 ASN A O 1
ATOM 949 N N . ASP A 1 124 ? -14.905 33.062 4.206 1.00 58.75 124 ASP A N 1
ATOM 950 C CA . ASP A 1 124 ? -16.103 33.89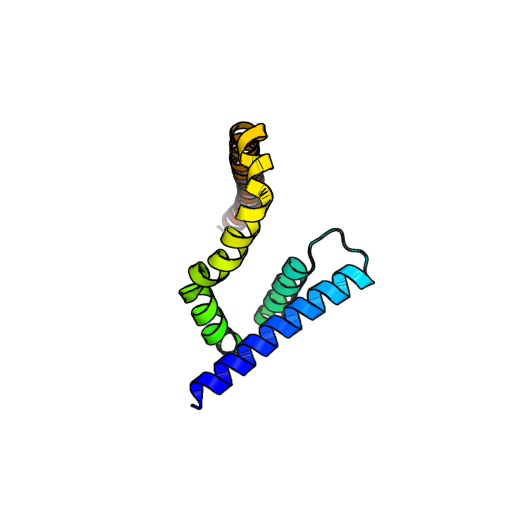7 4.026 1.00 58.75 124 ASP A CA 1
ATOM 951 C C . ASP A 1 124 ? -17.054 33.837 5.242 1.00 58.75 124 ASP A C 1
ATOM 953 O O . ASP A 1 124 ? -17.737 34.806 5.570 1.00 58.75 124 ASP A O 1
ATOM 957 N N . ARG A 1 125 ? -17.038 32.727 6.000 1.00 59.97 125 ARG A N 1
ATOM 958 C CA . ARG A 1 125 ? -17.824 32.584 7.242 1.00 59.97 125 ARG A CA 1
ATOM 959 C C . ARG A 1 125 ? -17.263 33.407 8.399 1.00 59.97 125 ARG A C 1
ATOM 961 O O . ARG A 1 125 ? -18.041 33.936 9.182 1.00 59.97 125 ARG A O 1
ATOM 968 N N . THR A 1 126 ? -15.942 33.549 8.497 1.00 59.50 126 THR A N 1
ATOM 969 C CA . THR A 1 126 ? -15.276 34.341 9.546 1.00 59.50 126 THR A CA 1
ATOM 970 C C . THR A 1 126 ? -15.444 35.849 9.366 1.00 59.50 126 THR A C 1
ATOM 972 O O . THR A 1 126 ? -15.364 36.582 10.347 1.00 59.50 126 THR A O 1
ATOM 975 N N . ARG A 1 127 ? -15.693 36.326 8.138 1.00 58.62 127 ARG A N 1
ATOM 976 C CA . ARG A 1 127 ? -15.883 37.756 7.837 1.00 58.62 127 ARG A CA 1
ATOM 977 C C . ARG A 1 127 ? -17.287 38.283 8.128 1.00 58.62 127 ARG A C 1
ATOM 979 O O . ARG A 1 127 ? -17.432 39.482 8.302 1.00 58.62 127 ARG A O 1
ATOM 986 N N . HIS A 1 128 ? -18.299 37.418 8.180 1.00 59.12 128 HIS A N 1
ATOM 987 C CA . HIS A 1 128 ? -19.686 37.825 8.445 1.00 59.12 128 HIS A CA 1
ATOM 988 C C . HIS A 1 128 ? -20.045 37.834 9.944 1.00 59.12 128 HIS A C 1
ATOM 990 O O . HIS A 1 128 ? -21.139 38.242 10.322 1.00 59.12 128 HIS A O 1
ATOM 996 N N . SER A 1 129 ? -19.138 37.350 10.796 1.00 58.94 129 SER A N 1
ATOM 997 C CA . SER A 1 129 ? -19.293 37.262 12.254 1.00 58.94 129 SER A CA 1
ATOM 998 C C . SER A 1 129 ? -18.412 38.253 13.035 1.00 58.94 129 SER A C 1
ATOM 1000 O O . SER A 1 129 ? -18.284 38.105 14.249 1.00 58.94 129 SER A O 1
ATOM 1002 N N . ALA A 1 130 ? -17.790 39.217 12.349 1.00 49.22 130 ALA A N 1
ATOM 1003 C CA . ALA A 1 130 ? -17.010 40.319 12.920 1.00 49.22 130 ALA A CA 1
ATOM 1004 C C . ALA A 1 130 ? -17.674 41.654 12.565 1.00 49.22 130 ALA A C 1
ATOM 1006 O O . ALA A 1 130 ? -17.647 42.559 13.426 1.00 49.22 130 ALA A O 1
#

Organism: NCBI:txid85682

Sequence (130 aa):
MKKIGIIILQIGLLWFLNELGFFLVEAFHLPIPGNVLGMVILFVLLMTGVVSLKWVEEASSFLIKHLAFFFIPIAVGLMNFGALFIQNGIFLVVVIIGSAALGIYITGKVSQVLAEKKEGATNDRTRHSA

Radius of gyra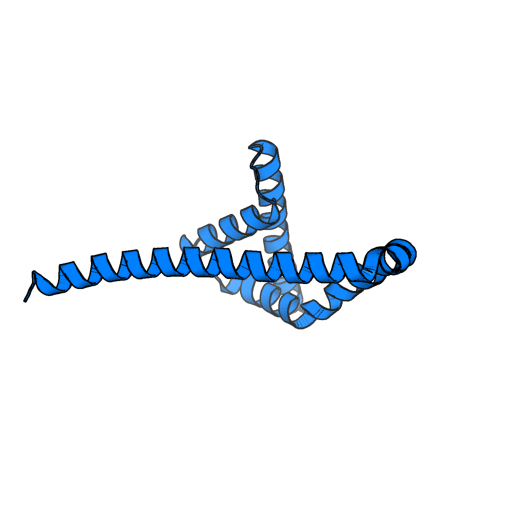tion: 21.24 Å; chains: 1; bounding box: 37×56×50 Å

Secondary structure (DSSP, 8-state):
-HHHHHHHHHHHHHHHHHHHHHHHHHHHT-SS-HHHHHHHHHHHHHHTTSS-GGGTHHHHHHHHHTHHHHHHHHHHHHHTTHHHHHHHHHHHHHHHHHHHHHHHHHHHHHHHHHHHHHHHHHHHHHHS--